Protein AF-A0A7T0PWK3-F1 (afdb_monomer_lite)

pLDDT: mean 81.36, std 13.4, range [38.75, 96.0]

Organism: NCBI:txid2744574

Secondary structure (DSSP, 8-state):
-EE--SSS--EEEEHHHHHHHHHTT----TT-EEE---SHHHHHHHHHHHHHHHTTSSS-THHHHHHHHHHHHHT-EEE---HHHHHHHHHH----EE-HHHHHHHHHHTTSSSSTHHHHHHHHHHHHHHHHHSTT----SS-TT-HHHHHHHHTTTTT-

Foldseek 3Di:
DWFAPDPDTAAEAEPVVQVVCVVVVNDPPPRYDYDYQDDPVLVVQLVVLCVLVVVVDDPPCSRVSRQLSVCVVRVTERADQDPSSVVSDVVPHPHHYYYPLLVLLLCQLVVVDVAQVVCLVVVQVVQVVCCVVPNPSRDDPDHRVCRRVVSVVCVVVSND

Radius of gyration: 16.01 Å; chains: 1; bounding box: 40×37×41 Å

Structure (mmCIF, N/CA/C/O backbone):
data_AF-A0A7T0PWK3-F1
#
_entry.id   AF-A0A7T0PWK3-F1
#
loop_
_atom_site.group_PDB
_atom_site.id
_atom_site.type_symbol
_atom_site.label_atom_id
_atom_site.label_alt_id
_atom_site.label_comp_id
_atom_site.label_asym_id
_atom_site.label_entity_id
_atom_site.label_seq_id
_atom_site.pdbx_PDB_ins_code
_atom_site.Cartn_x
_atom_site.Cartn_y
_atom_site.Cartn_z
_atom_site.occupancy
_atom_site.B_iso_or_equiv
_atom_site.auth_seq_id
_atom_site.auth_comp_id
_atom_site.auth_asym_id
_atom_site.auth_atom_id
_atom_site.pdbx_PDB_model_num
ATOM 1 N N . MET A 1 1 ? -2.473 4.147 0.125 1.00 49.22 1 MET A N 1
ATOM 2 C CA . MET A 1 1 ? -3.137 3.731 -1.137 1.00 49.22 1 MET A CA 1
ATOM 3 C C . MET A 1 1 ? -3.694 2.333 -0.922 1.00 49.22 1 MET A C 1
ATOM 5 O O . MET A 1 1 ? -3.054 1.583 -0.201 1.00 49.22 1 MET A O 1
ATOM 9 N N . LEU A 1 2 ? -4.858 1.981 -1.471 1.00 50.25 2 LEU A N 1
ATOM 10 C CA . LEU A 1 2 ? -5.409 0.621 -1.378 1.00 50.25 2 LEU A CA 1
ATOM 11 C C . LEU A 1 2 ? -5.433 -0.075 -2.734 1.00 50.25 2 LEU A C 1
ATOM 13 O O . LEU A 1 2 ? -5.768 0.548 -3.743 1.00 50.25 2 LEU A O 1
ATOM 17 N N . ASP A 1 3 ? -5.110 -1.366 -2.736 1.00 48.91 3 ASP A N 1
ATOM 18 C CA . ASP A 1 3 ? -5.328 -2.266 -3.870 1.00 48.91 3 ASP A CA 1
ATOM 19 C C . ASP A 1 3 ? -6.340 -3.340 -3.440 1.00 48.91 3 ASP A C 1
ATOM 21 O O . ASP A 1 3 ? -6.029 -4.244 -2.666 1.00 48.91 3 ASP A O 1
ATOM 25 N N . ALA A 1 4 ? -7.603 -3.211 -3.846 1.00 44.75 4 ALA A N 1
ATOM 26 C CA . ALA A 1 4 ? -8.622 -4.202 -3.511 1.00 44.75 4 ALA A CA 1
ATOM 27 C C . ALA A 1 4 ? -8.515 -5.406 -4.465 1.00 44.75 4 ALA A C 1
ATOM 29 O O . ALA A 1 4 ? -8.652 -5.268 -5.681 1.00 44.75 4 ALA A O 1
ATOM 30 N N . ALA A 1 5 ? -8.284 -6.611 -3.940 1.00 38.75 5 ALA A N 1
ATOM 31 C CA . ALA A 1 5 ? -8.276 -7.834 -4.739 1.00 38.75 5 ALA A CA 1
ATOM 32 C C . ALA A 1 5 ? -9.718 -8.278 -5.088 1.00 38.75 5 ALA A C 1
ATOM 34 O O . ALA A 1 5 ? -10.449 -8.715 -4.208 1.00 38.75 5 ALA A O 1
ATOM 35 N N . GLY A 1 6 ? -10.140 -8.194 -6.364 1.00 39.25 6 GLY A N 1
ATOM 36 C CA . GLY A 1 6 ? -11.484 -8.620 -6.802 1.00 39.25 6 GLY A CA 1
ATOM 37 C C . GLY A 1 6 ? -11.839 -8.297 -8.268 1.00 39.25 6 GLY A C 1
ATOM 38 O O . GLY A 1 6 ? -11.077 -7.632 -8.962 1.00 39.25 6 GLY A O 1
ATOM 39 N N . VAL A 1 7 ? -12.994 -8.789 -8.751 1.00 39.72 7 VAL A N 1
ATOM 40 C CA . VAL A 1 7 ? -13.444 -8.785 -10.174 1.00 39.72 7 VAL A CA 1
ATOM 41 C C . VAL A 1 7 ? -13.645 -7.375 -10.774 1.00 39.72 7 VAL A C 1
ATOM 43 O O . VAL A 1 7 ? -13.540 -7.205 -11.987 1.00 39.72 7 VAL A O 1
ATOM 46 N N . GLN A 1 8 ? -13.849 -6.350 -9.944 1.00 51.94 8 GLN A N 1
ATOM 47 C CA . GLN A 1 8 ? -13.629 -4.941 -10.286 1.00 51.94 8 GLN A CA 1
ATOM 48 C C . GLN A 1 8 ? -12.667 -4.369 -9.247 1.00 51.94 8 GLN A C 1
ATOM 50 O O . GLN A 1 8 ? -13.023 -4.266 -8.075 1.00 51.94 8 GLN A O 1
ATOM 55 N N . ARG A 1 9 ? -11.436 -4.049 -9.657 1.00 65.94 9 ARG A N 1
ATOM 56 C CA . ARG A 1 9 ? -10.444 -3.449 -8.760 1.00 65.94 9 ARG A CA 1
ATOM 57 C C . ARG A 1 9 ? -10.542 -1.935 -8.795 1.00 65.94 9 ARG A C 1
ATOM 59 O O . ARG A 1 9 ? -10.561 -1.345 -9.873 1.00 65.94 9 ARG A O 1
ATOM 66 N N . GLN A 1 10 ? -10.565 -1.345 -7.609 1.00 70.25 10 GLN A N 1
ATOM 67 C CA . GLN A 1 10 ? -10.650 0.087 -7.377 1.00 70.25 10 GLN A CA 1
ATOM 68 C C . GLN A 1 10 ? -9.376 0.528 -6.654 1.00 70.25 10 GLN A C 1
ATOM 70 O O . GLN A 1 10 ? -9.000 -0.066 -5.640 1.00 70.25 10 GLN A O 1
ATOM 75 N N . HIS A 1 11 ? -8.693 1.540 -7.184 1.00 79.88 11 HIS A N 1
ATOM 76 C CA . HIS A 1 11 ? -7.592 2.182 -6.478 1.00 79.88 11 HIS A CA 1
ATOM 77 C C . HIS A 1 11 ? -8.191 3.251 -5.584 1.00 79.88 11 HIS A C 1
ATOM 79 O O . HIS A 1 11 ? -8.742 4.231 -6.076 1.00 79.88 11 HIS A O 1
ATOM 85 N N . VAL A 1 12 ? -8.112 3.042 -4.276 1.00 83.19 12 VAL A N 1
ATOM 86 C CA . VAL A 1 12 ? -8.779 3.920 -3.317 1.00 83.19 12 VAL A CA 1
ATOM 87 C C . VAL A 1 12 ? -7.760 4.706 -2.513 1.00 83.19 12 VAL A C 1
ATOM 89 O O . VAL A 1 12 ? -6.704 4.194 -2.108 1.00 83.19 12 VAL A O 1
ATOM 92 N N . LEU A 1 13 ? -8.096 5.968 -2.284 1.00 84.06 13 LEU A N 1
ATOM 93 C CA . LEU A 1 13 ? -7.369 6.867 -1.414 1.00 84.06 13 LEU A CA 1
ATOM 94 C C . LEU A 1 13 ? -8.296 7.317 -0.277 1.00 84.06 13 LEU A C 1
ATOM 96 O O . LEU A 1 13 ? -9.369 7.846 -0.557 1.00 84.06 13 LEU A O 1
ATOM 100 N N . PRO A 1 14 ? -7.911 7.145 0.997 1.00 83.62 14 PRO A N 1
ATOM 101 C CA . PRO A 1 14 ? -8.681 7.728 2.085 1.00 83.62 14 PRO A CA 1
ATOM 102 C C . PRO A 1 14 ? -8.724 9.259 1.976 1.00 83.62 14 PRO A C 1
ATOM 104 O O . PRO A 1 14 ? -7.700 9.876 1.669 1.00 83.62 14 PRO A O 1
ATOM 107 N N . SER A 1 15 ? -9.872 9.865 2.278 1.00 83.56 15 SER A N 1
ATOM 108 C CA . SER A 1 15 ? -10.086 11.323 2.333 1.00 83.56 15 SER A CA 1
ATOM 109 C C . SER A 1 15 ? -8.977 12.044 3.111 1.00 83.56 15 SER A C 1
ATOM 111 O O . SER A 1 15 ? -8.358 12.967 2.586 1.00 83.56 15 SER A O 1
ATOM 113 N N . GLY A 1 16 ? -8.622 11.545 4.300 1.00 77.56 16 GLY A N 1
ATOM 114 C CA . GLY A 1 16 ? -7.552 12.112 5.124 1.00 77.56 16 GLY A CA 1
ATOM 115 C C . GLY A 1 16 ? -6.178 12.141 4.436 1.00 77.56 16 GLY A C 1
ATOM 116 O O . GLY A 1 16 ? -5.412 13.085 4.631 1.00 77.56 16 GLY A O 1
ATOM 117 N N . VAL A 1 17 ? -5.880 11.155 3.579 1.00 80.19 17 VAL A N 1
ATOM 118 C CA . VAL A 1 17 ? -4.649 11.133 2.766 1.00 80.19 17 VAL A CA 1
ATOM 119 C C . VAL A 1 17 ? -4.767 12.089 1.578 1.00 80.19 17 VAL A C 1
ATOM 121 O O . VAL A 1 17 ? -3.801 12.771 1.246 1.00 80.19 17 VAL A O 1
ATOM 124 N N . ALA A 1 18 ? -5.940 12.180 0.945 1.00 83.44 18 ALA A N 1
ATOM 125 C CA . ALA A 1 18 ? -6.186 13.132 -0.138 1.00 83.44 18 ALA A CA 1
ATOM 126 C C . ALA A 1 18 ? -6.007 14.587 0.331 1.00 83.44 18 ALA A C 1
ATOM 128 O O . ALA A 1 18 ? -5.358 15.380 -0.348 1.00 83.44 18 ALA A O 1
ATOM 129 N N . GLU A 1 19 ? -6.507 14.919 1.522 1.00 81.69 19 GLU A N 1
ATOM 130 C CA . GLU A 1 19 ? -6.309 16.231 2.142 1.00 81.69 19 GLU A CA 1
ATOM 131 C C . GLU A 1 19 ? -4.835 16.521 2.438 1.00 81.69 19 GLU A C 1
ATOM 133 O O . GLU A 1 19 ? -4.369 17.648 2.270 1.00 81.69 19 GLU A O 1
ATOM 138 N N . GLU A 1 20 ? -4.083 15.518 2.895 1.00 80.00 20 GLU A N 1
ATOM 139 C CA . GLU A 1 20 ? -2.648 15.665 3.125 1.00 80.00 20 GLU A CA 1
ATOM 140 C C . GLU A 1 20 ? -1.888 15.914 1.819 1.00 80.00 20 GLU A C 1
ATOM 142 O O . GLU A 1 20 ? -1.053 16.818 1.756 1.00 80.00 20 GLU A O 1
ATOM 147 N N . LEU A 1 21 ? -2.219 15.176 0.760 1.00 81.56 21 LEU A N 1
ATOM 148 C CA . LEU A 1 21 ? -1.640 15.373 -0.566 1.00 81.56 21 LEU A CA 1
ATOM 149 C C . LEU A 1 21 ? -1.948 16.766 -1.130 1.00 81.56 21 LEU A C 1
ATOM 151 O O . LEU A 1 21 ? -1.032 17.416 -1.640 1.00 81.56 21 LEU A O 1
ATOM 155 N N . ASP A 1 22 ? -3.176 17.268 -0.971 1.00 83.81 22 ASP A N 1
ATOM 156 C CA . ASP A 1 22 ? -3.526 18.628 -1.399 1.00 83.81 22 ASP A CA 1
ATOM 157 C C . ASP A 1 22 ? -2.739 19.690 -0.614 1.00 83.81 22 ASP A C 1
ATOM 159 O O . ASP A 1 22 ? -2.184 20.619 -1.211 1.00 83.81 22 ASP A O 1
ATOM 163 N N . ARG A 1 23 ? -2.569 19.513 0.709 1.00 79.56 23 ARG A N 1
ATOM 164 C CA . ARG A 1 23 ? -1.701 20.381 1.532 1.00 79.56 23 ARG A CA 1
ATOM 165 C C . ARG A 1 23 ? -0.246 20.382 1.054 1.00 79.56 23 ARG A C 1
ATOM 167 O O . ARG A 1 23 ? 0.425 21.408 1.161 1.00 79.56 23 ARG A O 1
ATOM 174 N N . LEU A 1 24 ? 0.233 19.263 0.514 1.00 77.94 24 LEU A N 1
ATOM 175 C CA . LEU A 1 24 ? 1.570 19.121 -0.071 1.00 77.94 24 LEU A CA 1
ATOM 176 C C . LEU A 1 24 ? 1.650 19.583 -1.539 1.00 77.94 24 LEU A C 1
ATOM 178 O O . LEU A 1 24 ? 2.725 19.544 -2.138 1.00 77.94 24 LEU A O 1
ATOM 182 N N . GLY A 1 25 ? 0.544 20.057 -2.121 1.00 79.44 25 GLY A N 1
ATOM 183 C CA . GLY A 1 25 ? 0.480 20.577 -3.487 1.00 79.44 25 GLY A CA 1
ATOM 184 C C . GLY A 1 25 ? 0.278 19.514 -4.572 1.00 79.44 25 GLY A C 1
ATOM 185 O O . GLY A 1 25 ? 0.378 19.836 -5.758 1.00 79.44 25 GLY A O 1
ATOM 186 N N . VAL A 1 26 ? -0.024 18.268 -4.201 1.00 79.19 26 VAL A N 1
ATOM 187 C CA . VAL A 1 26 ? -0.371 17.189 -5.135 1.00 79.19 26 VAL A CA 1
ATOM 188 C C . VAL A 1 26 ? -1.874 17.235 -5.397 1.00 79.19 26 VAL A C 1
ATOM 190 O O . VAL A 1 26 ? -2.673 16.923 -4.523 1.00 79.19 26 VAL A O 1
ATOM 193 N N . ARG A 1 27 ? -2.259 17.644 -6.611 1.00 74.69 27 ARG A N 1
ATOM 194 C CA . ARG A 1 27 ? -3.669 17.893 -6.977 1.00 74.69 27 ARG A CA 1
ATOM 195 C C . ARG A 1 27 ? -4.239 16.941 -8.016 1.00 74.69 27 ARG A C 1
ATOM 197 O O . ARG A 1 27 ? -5.454 16.850 -8.152 1.00 74.69 27 ARG A O 1
ATOM 204 N N . ASP A 1 28 ? -3.374 16.271 -8.768 1.00 79.12 28 ASP A N 1
ATOM 205 C CA . ASP A 1 28 ? -3.809 15.276 -9.738 1.00 79.12 28 ASP A CA 1
ATOM 206 C C . ASP A 1 28 ? -3.900 13.912 -9.054 1.00 79.12 28 ASP A C 1
ATOM 208 O O . ASP A 1 28 ? -2.889 13.254 -8.805 1.00 79.12 28 ASP A O 1
ATOM 212 N N . LEU A 1 29 ? -5.127 13.533 -8.707 1.00 77.00 29 LEU A N 1
ATOM 213 C CA . LEU A 1 29 ? -5.466 12.234 -8.129 1.00 77.00 29 LEU A CA 1
ATOM 214 C C . LEU A 1 29 ? -6.168 11.336 -9.160 1.00 77.00 29 LEU A C 1
ATOM 216 O O . LEU A 1 29 ? -6.872 10.400 -8.784 1.00 77.00 29 LEU A O 1
ATOM 220 N N . ALA A 1 30 ? -6.021 11.623 -10.461 1.00 77.56 30 ALA A N 1
ATOM 221 C CA . ALA A 1 30 ? -6.649 10.833 -11.510 1.00 77.56 30 ALA A CA 1
ATOM 222 C C . ALA A 1 30 ? -6.281 9.346 -11.380 1.00 77.56 30 ALA A C 1
ATOM 224 O O . ALA A 1 30 ? -5.111 8.974 -11.287 1.00 77.56 30 ALA A O 1
ATOM 225 N N . GLY A 1 31 ? -7.306 8.491 -11.387 1.00 74.62 31 GLY A N 1
ATOM 226 C CA . GLY A 1 31 ? -7.148 7.050 -11.198 1.00 74.62 31 GLY A CA 1
ATOM 227 C C . GLY A 1 31 ? -7.277 6.576 -9.750 1.00 74.62 31 GLY A C 1
ATOM 228 O O . GLY A 1 31 ? -7.190 5.370 -9.543 1.00 74.62 31 GLY A O 1
ATOM 229 N N . PHE A 1 32 ? -7.525 7.472 -8.788 1.00 81.25 32 PHE A N 1
ATOM 230 C CA . PHE A 1 32 ? -7.946 7.123 -7.432 1.00 81.25 32 PHE A CA 1
ATOM 231 C C . PHE A 1 32 ? -9.385 7.548 -7.169 1.00 81.25 32 PHE A C 1
ATOM 233 O O . PHE A 1 32 ? -9.767 8.682 -7.456 1.00 81.25 32 PHE A O 1
ATOM 240 N N . ASP A 1 33 ? -10.147 6.667 -6.534 1.00 84.81 33 ASP A N 1
ATOM 241 C CA . ASP A 1 33 ? -11.405 7.036 -5.906 1.00 84.81 33 ASP A CA 1
ATOM 242 C C . ASP A 1 33 ? -11.130 7.460 -4.466 1.00 84.81 33 ASP A C 1
ATOM 244 O O . ASP A 1 33 ? -10.549 6.711 -3.676 1.00 84.81 33 ASP A O 1
ATOM 248 N N . VAL A 1 34 ? -11.510 8.692 -4.133 1.00 85.44 34 VAL A N 1
ATOM 249 C CA . VAL A 1 34 ? -11.379 9.204 -2.769 1.00 85.44 34 VAL A CA 1
ATOM 250 C C . VAL A 1 34 ? -12.569 8.714 -1.956 1.00 85.44 34 VAL A C 1
ATOM 252 O O . VAL A 1 34 ? -13.714 8.973 -2.322 1.00 85.44 34 VAL A O 1
ATOM 255 N N . VAL A 1 35 ? -12.296 8.000 -0.867 1.00 86.38 35 VAL A N 1
ATOM 256 C CA . VAL A 1 35 ? -13.322 7.415 0.005 1.00 86.38 35 VAL A CA 1
ATOM 257 C C . VAL A 1 35 ? -13.150 7.947 1.416 1.00 86.38 35 VAL A C 1
ATOM 259 O O . VAL A 1 35 ? -12.035 7.990 1.942 1.00 86.38 35 VAL A O 1
ATOM 262 N N . ASP A 1 36 ? -14.263 8.346 2.019 1.00 85.25 36 ASP A N 1
ATOM 263 C CA . ASP A 1 36 ? -14.313 8.810 3.398 1.00 85.25 36 ASP A CA 1
ATOM 264 C C . ASP A 1 36 ? -14.836 7.717 4.340 1.00 85.25 36 ASP A C 1
ATOM 266 O O . ASP A 1 36 ? -15.494 6.763 3.918 1.00 85.25 36 ASP A O 1
ATOM 270 N N . ILE A 1 37 ? -14.527 7.856 5.627 1.00 82.44 37 ILE A N 1
ATOM 271 C CA . ILE A 1 37 ? -15.053 7.001 6.690 1.00 82.44 37 ILE A CA 1
ATOM 272 C C . ILE A 1 37 ? -16.122 7.801 7.434 1.00 82.44 37 ILE A C 1
ATOM 274 O O . ILE A 1 37 ? -15.824 8.585 8.332 1.00 82.44 37 ILE A O 1
ATOM 278 N N . GLU A 1 38 ? -17.379 7.602 7.047 1.00 83.06 38 GLU A N 1
ATOM 279 C CA . GLU A 1 38 ? -18.507 8.389 7.566 1.00 83.06 38 GLU A CA 1
ATOM 280 C C . GLU A 1 38 ? -19.254 7.683 8.712 1.00 83.06 38 GLU A C 1
ATOM 282 O O . GLU A 1 38 ? -19.885 8.324 9.555 1.00 83.06 38 GLU A O 1
ATOM 287 N N . GLU A 1 39 ? -19.189 6.351 8.764 1.00 88.00 39 GLU A N 1
ATOM 288 C CA . GLU A 1 39 ? -19.925 5.551 9.742 1.00 88.00 39 GLU A CA 1
ATOM 289 C C . GLU A 1 39 ? -19.183 5.447 11.081 1.00 88.00 39 GLU A C 1
ATOM 291 O O . GLU A 1 39 ? -17.963 5.288 11.131 1.00 88.00 39 GLU A O 1
ATOM 296 N N . LEU A 1 40 ? -19.931 5.462 12.192 1.00 87.81 40 LEU A N 1
ATOM 297 C CA . LEU A 1 40 ? -19.369 5.401 13.549 1.00 87.81 40 LEU A CA 1
ATOM 298 C C . LEU A 1 40 ? -18.506 4.149 13.787 1.00 87.81 40 LEU A C 1
ATOM 300 O O . LEU A 1 40 ? -17.497 4.217 14.491 1.00 87.81 40 LEU A O 1
ATOM 304 N N . GLU A 1 41 ? -18.888 3.013 13.200 1.00 89.62 41 GLU A N 1
ATOM 305 C CA . GLU A 1 41 ? -18.093 1.783 13.248 1.00 89.62 41 GLU A CA 1
ATOM 306 C C . GLU A 1 41 ? -16.734 1.985 12.567 1.00 89.62 41 GLU A C 1
ATOM 308 O O . GLU A 1 41 ? -15.694 1.712 13.166 1.00 89.62 41 GLU A O 1
ATOM 313 N N . GLY A 1 42 ? -16.729 2.569 11.368 1.00 86.75 42 GLY A N 1
ATOM 314 C CA . GLY A 1 42 ? -15.502 2.908 10.655 1.00 86.75 42 GLY A CA 1
ATOM 315 C C . GLY A 1 42 ? -14.635 3.916 11.412 1.00 86.75 42 GLY A C 1
ATOM 316 O O . GLY A 1 42 ? -13.422 3.737 11.507 1.00 86.75 42 GLY A O 1
ATOM 317 N N . LEU A 1 43 ? -15.240 4.934 12.032 1.00 88.19 43 LEU A N 1
ATOM 318 C CA . LEU A 1 43 ? -14.518 5.899 12.870 1.00 88.19 43 LEU A CA 1
ATOM 319 C C . LEU A 1 43 ? -13.883 5.234 14.099 1.00 88.19 43 LEU A C 1
ATOM 321 O O . LEU A 1 43 ? -12.801 5.631 14.530 1.00 88.19 43 LEU A O 1
ATOM 325 N N . THR A 1 44 ? -14.520 4.195 14.643 1.00 92.38 44 THR A N 1
ATOM 326 C CA . THR A 1 44 ? -13.961 3.407 15.751 1.00 92.38 44 THR A CA 1
ATOM 327 C C . THR A 1 44 ? -12.751 2.593 15.291 1.00 92.38 44 THR A C 1
ATOM 329 O O . THR A 1 44 ? -11.728 2.583 15.975 1.00 92.38 44 THR A O 1
ATOM 332 N N . ILE A 1 45 ? -12.834 1.965 14.111 1.00 91.81 45 ILE A N 1
ATOM 333 C CA . ILE A 1 45 ? -11.709 1.246 13.490 1.00 91.81 45 ILE A CA 1
ATOM 334 C C . ILE A 1 45 ? -10.540 2.207 13.233 1.00 91.81 45 ILE A C 1
ATOM 336 O O . ILE A 1 45 ? -9.394 1.894 13.554 1.00 91.81 45 ILE A O 1
ATOM 340 N N . LEU A 1 46 ? -10.821 3.399 12.702 1.00 89.31 46 LEU A N 1
ATOM 341 C CA . LEU A 1 46 ? -9.811 4.429 12.478 1.00 89.31 46 LEU A CA 1
ATOM 342 C C . LEU A 1 46 ? -9.135 4.866 13.782 1.00 89.31 46 LEU A C 1
ATOM 344 O O . LEU A 1 46 ? -7.909 4.933 13.830 1.00 89.31 46 LEU A O 1
ATOM 348 N N . ALA A 1 47 ? -9.906 5.140 14.835 1.00 88.88 47 ALA A N 1
ATOM 349 C CA . ALA A 1 47 ? -9.363 5.557 16.126 1.00 88.88 47 ALA A CA 1
ATOM 350 C C . ALA A 1 47 ? -8.441 4.487 16.741 1.00 88.88 47 ALA A C 1
ATOM 352 O O . ALA A 1 47 ? -7.383 4.814 17.280 1.00 88.88 47 ALA A O 1
ATOM 353 N N . ASP A 1 48 ? -8.805 3.210 16.617 1.00 91.50 48 ASP A N 1
ATOM 354 C CA . ASP A 1 48 ? -7.982 2.084 17.069 1.00 91.50 48 ASP A CA 1
ATOM 355 C C . ASP A 1 48 ? -6.657 2.004 16.289 1.00 91.50 48 ASP A C 1
ATOM 357 O O . ASP A 1 48 ? -5.583 1.905 16.890 1.00 91.50 48 ASP A O 1
ATOM 361 N N . TRP A 1 49 ? -6.685 2.162 14.962 1.00 91.69 49 TRP A N 1
ATOM 362 C CA . TRP A 1 49 ? -5.457 2.228 14.163 1.00 91.69 49 TRP A CA 1
ATOM 363 C C . TRP A 1 49 ? -4.609 3.461 14.462 1.00 91.69 49 TRP A C 1
ATOM 365 O O . TRP A 1 49 ? -3.391 3.339 14.574 1.00 91.69 49 TRP A O 1
ATOM 375 N N . GLN A 1 50 ? -5.222 4.627 14.660 1.00 88.44 50 GLN A N 1
ATOM 376 C CA . GLN A 1 50 ? -4.512 5.841 15.067 1.00 88.44 50 GLN A CA 1
ATOM 377 C C . GLN A 1 50 ? -3.837 5.671 16.428 1.00 88.44 50 GLN A C 1
ATOM 379 O O . GLN A 1 50 ? -2.726 6.155 16.617 1.00 88.44 50 GLN A O 1
ATOM 384 N N . GLN A 1 51 ? -4.452 4.948 17.364 1.00 87.50 51 GLN A N 1
ATOM 385 C CA . GLN A 1 51 ? -3.824 4.634 18.644 1.00 87.50 51 GLN A CA 1
ATOM 386 C C . GLN A 1 51 ? -2.637 3.672 18.473 1.00 87.50 51 GLN A C 1
ATOM 388 O O . GLN A 1 51 ? -1.582 3.861 19.083 1.00 87.50 51 GLN A O 1
ATOM 393 N N . ARG A 1 52 ? -2.787 2.635 17.644 1.00 87.88 52 ARG A N 1
ATOM 394 C CA . ARG A 1 52 ? -1.746 1.616 17.418 1.00 87.88 52 ARG A CA 1
ATOM 395 C C . ARG A 1 52 ? -0.544 2.155 16.648 1.00 87.88 52 ARG A C 1
ATOM 397 O O . ARG A 1 52 ? 0.583 1.808 16.980 1.00 87.88 52 ARG A O 1
ATOM 404 N N . LEU A 1 53 ? -0.788 2.985 15.639 1.00 84.06 53 LEU A N 1
ATOM 405 C CA . LEU A 1 53 ? 0.245 3.561 14.779 1.00 84.06 53 LEU A CA 1
ATOM 406 C C . LEU A 1 53 ? 0.787 4.868 15.363 1.00 84.06 53 LEU A C 1
ATOM 408 O O . LEU A 1 53 ? 1.989 5.028 15.476 1.00 84.06 53 LEU A O 1
ATOM 412 N N . GLY A 1 54 ? -0.066 5.740 15.902 1.00 66.50 54 GLY A N 1
ATOM 413 C CA . GLY A 1 54 ? 0.359 6.986 16.552 1.00 66.50 54 GLY A CA 1
ATOM 414 C C . GLY A 1 54 ? 1.133 6.805 17.865 1.00 66.50 54 GLY A C 1
ATOM 415 O O . GLY A 1 54 ? 1.691 7.769 18.378 1.00 66.50 54 GLY A O 1
ATOM 416 N N . THR A 1 55 ? 1.202 5.591 18.424 1.00 54.44 55 THR A N 1
ATOM 417 C CA . THR A 1 55 ? 2.150 5.266 19.509 1.00 54.44 55 THR A CA 1
ATOM 418 C C . THR A 1 55 ? 3.539 4.871 18.996 1.00 54.44 55 THR A C 1
ATOM 420 O O . THR A 1 55 ? 4.468 4.778 19.799 1.00 54.44 55 THR A O 1
ATOM 423 N N . ALA A 1 56 ? 3.695 4.653 17.686 1.00 50.00 56 ALA A N 1
ATOM 424 C CA . ALA A 1 56 ? 4.948 4.280 17.041 1.00 50.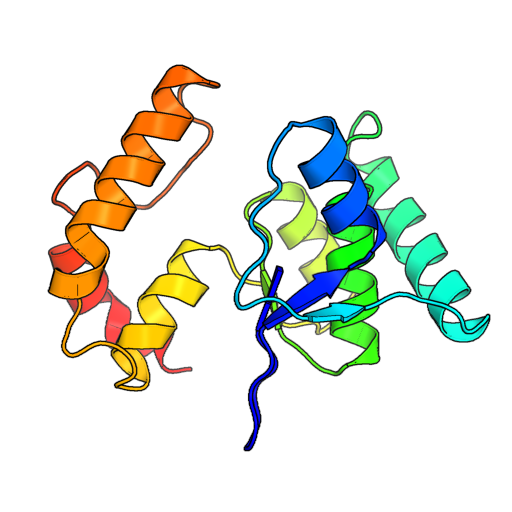00 56 ALA A CA 1
ATOM 425 C C . ALA A 1 56 ? 5.730 5.484 16.470 1.00 50.00 56 ALA A C 1
ATOM 427 O O . ALA A 1 56 ? 6.951 5.377 16.351 1.00 50.00 56 ALA A O 1
ATOM 428 N N . SER A 1 57 ? 5.097 6.634 16.183 1.00 46.88 57 SER A N 1
ATOM 429 C CA . SER A 1 57 ? 5.802 7.827 15.677 1.00 46.88 57 SER A CA 1
ATOM 430 C C . SER A 1 57 ? 5.157 9.181 16.047 1.00 46.88 57 SER A C 1
ATOM 432 O O . SER A 1 57 ? 4.018 9.253 16.508 1.00 46.88 57 SER A O 1
ATOM 434 N N . ASP A 1 58 ? 5.913 10.270 15.840 1.00 50.03 58 ASP A N 1
ATOM 435 C CA . ASP A 1 58 ? 5.681 11.668 16.258 1.00 50.03 58 ASP A CA 1
ATOM 436 C C . ASP A 1 58 ? 4.478 12.387 15.581 1.00 50.03 58 ASP A C 1
ATOM 438 O O . ASP A 1 58 ? 4.550 13.572 15.245 1.00 50.03 58 ASP A O 1
ATOM 442 N N . GLY A 1 59 ? 3.354 11.700 15.359 1.00 47.50 59 GLY A N 1
ATOM 443 C CA . GLY A 1 59 ? 2.134 12.277 14.776 1.00 47.50 59 GLY A CA 1
ATOM 444 C C . GLY A 1 59 ? 2.087 12.295 13.242 1.00 47.50 59 GLY A C 1
ATOM 445 O O . GLY A 1 59 ? 1.218 12.956 12.676 1.00 47.50 59 GLY A O 1
ATOM 446 N N . ARG A 1 60 ? 2.992 11.567 12.567 1.00 52.53 60 ARG A N 1
ATOM 447 C CA . ARG A 1 60 ? 3.013 11.394 11.098 1.00 52.53 60 ARG A CA 1
ATOM 448 C C . ARG A 1 60 ? 2.150 10.237 10.579 1.00 52.53 60 ARG A C 1
ATOM 450 O O . ARG A 1 60 ? 1.807 10.237 9.403 1.00 52.53 60 ARG A O 1
ATOM 457 N N . ASP A 1 61 ? 1.715 9.319 11.437 1.00 65.56 61 ASP A N 1
ATOM 458 C CA . ASP A 1 61 ? 1.117 8.048 10.983 1.00 65.56 61 ASP A CA 1
ATOM 459 C C . ASP A 1 61 ? -0.407 8.124 10.768 1.00 65.56 61 ASP A C 1
ATOM 461 O O . ASP A 1 61 ? -1.093 7.108 10.634 1.00 65.56 61 ASP A O 1
ATOM 465 N N . GLY A 1 62 ? -0.969 9.338 10.723 1.00 75.31 62 GLY A N 1
ATOM 466 C CA . GLY A 1 62 ? -2.397 9.549 10.481 1.00 75.31 62 GLY A CA 1
ATOM 467 C C . GLY A 1 62 ? -2.834 8.968 9.136 1.00 75.31 62 GLY A C 1
ATOM 468 O O . GLY A 1 62 ? -3.822 8.238 9.077 1.00 75.31 62 GLY A O 1
ATOM 469 N N . GLY A 1 63 ? -2.070 9.226 8.071 1.00 80.56 63 GLY A N 1
ATOM 470 C CA . GLY A 1 63 ? -2.357 8.689 6.740 1.00 80.56 63 GLY A CA 1
ATOM 471 C C . GLY A 1 63 ? -2.287 7.160 6.678 1.00 80.56 63 GLY A C 1
ATOM 472 O O . GLY A 1 63 ? -3.110 6.527 6.020 1.00 80.56 63 GLY A O 1
ATOM 473 N N . GLU A 1 64 ? -1.362 6.545 7.411 1.00 86.00 64 GLU A N 1
ATOM 474 C CA . GLU A 1 64 ? -1.201 5.087 7.463 1.00 86.00 64 GLU A CA 1
ATOM 475 C C . GLU A 1 64 ? -2.328 4.420 8.242 1.00 86.00 64 GLU A C 1
ATOM 477 O O . GLU A 1 64 ? -2.852 3.399 7.799 1.00 86.00 64 GLU A O 1
ATOM 482 N N . ALA A 1 65 ? -2.770 5.037 9.341 1.00 89.25 65 ALA A N 1
ATOM 483 C CA . ALA A 1 65 ? -3.941 4.586 10.083 1.00 89.25 65 ALA A CA 1
ATOM 484 C C . ALA A 1 65 ? -5.213 4.645 9.235 1.00 89.25 65 ALA A C 1
ATOM 486 O O . ALA A 1 65 ? -6.002 3.703 9.248 1.00 89.25 65 ALA A O 1
ATOM 487 N N . TRP A 1 66 ? -5.379 5.705 8.442 1.00 88.12 66 TRP A N 1
ATOM 488 C CA . TRP A 1 66 ? -6.471 5.812 7.476 1.00 88.12 66 TRP A CA 1
ATOM 489 C C . TRP A 1 66 ? -6.424 4.714 6.413 1.00 88.12 66 TRP A C 1
ATOM 491 O O . TRP A 1 66 ? -7.449 4.106 6.107 1.00 88.12 66 TRP A O 1
ATOM 501 N N . VAL A 1 67 ? -5.240 4.426 5.865 1.00 88.75 67 VAL A N 1
ATOM 502 C CA . VAL A 1 67 ? -5.064 3.338 4.895 1.00 88.75 67 VAL A CA 1
ATOM 503 C C . VAL A 1 67 ? -5.374 1.985 5.542 1.00 88.75 67 VAL A C 1
ATOM 505 O O . VAL A 1 67 ? -6.130 1.215 4.961 1.00 88.75 67 VAL A O 1
ATOM 508 N N . ALA A 1 68 ? -4.863 1.701 6.741 1.00 90.88 68 ALA A N 1
ATOM 509 C CA . ALA A 1 68 ? -5.120 0.444 7.446 1.00 90.88 68 ALA A CA 1
ATOM 510 C C . ALA A 1 68 ? -6.610 0.253 7.778 1.00 90.88 68 ALA A C 1
ATOM 512 O O . ALA A 1 68 ? -7.174 -0.808 7.504 1.00 90.88 68 ALA A O 1
ATOM 513 N N . ALA A 1 69 ? -7.264 1.296 8.297 1.00 90.81 69 ALA A N 1
ATOM 514 C CA . ALA A 1 69 ? -8.683 1.271 8.631 1.00 90.81 69 ALA A CA 1
ATOM 515 C C . ALA A 1 69 ? -9.548 0.991 7.401 1.00 90.81 69 ALA A C 1
ATOM 517 O O . ALA A 1 69 ? -10.383 0.087 7.412 1.00 90.81 69 ALA A O 1
ATOM 518 N N . LEU A 1 70 ? -9.301 1.719 6.312 1.00 89.44 70 LEU A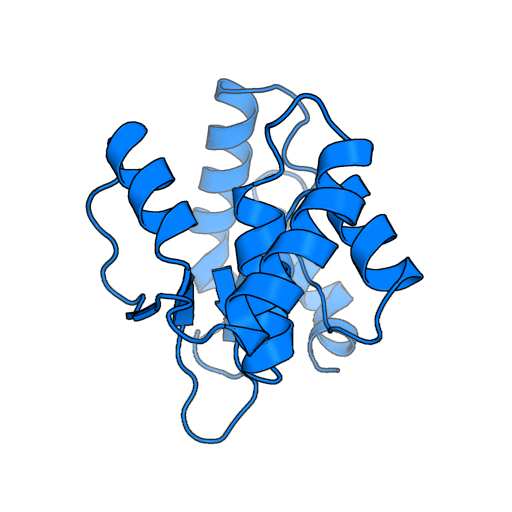 N 1
ATOM 519 C CA . LEU A 1 70 ? -10.079 1.563 5.094 1.00 89.44 70 LEU A CA 1
ATOM 520 C C . LEU A 1 70 ? -9.816 0.205 4.420 1.00 89.44 70 LEU A C 1
ATOM 522 O O . LEU A 1 70 ? -10.753 -0.434 3.946 1.00 89.44 70 LEU A O 1
ATOM 526 N N . ALA A 1 71 ? -8.574 -0.290 4.442 1.00 90.06 71 ALA A N 1
ATOM 527 C CA . ALA A 1 71 ? -8.254 -1.630 3.953 1.00 90.06 71 ALA A CA 1
ATOM 528 C C . ALA A 1 71 ? -9.016 -2.711 4.734 1.00 90.06 71 ALA A C 1
ATOM 530 O O . ALA A 1 71 ? -9.579 -3.623 4.130 1.00 90.06 71 ALA A O 1
ATOM 531 N N . GLN A 1 72 ? -9.075 -2.582 6.063 1.00 91.31 72 GLN A N 1
ATOM 532 C CA . GLN A 1 72 ? -9.812 -3.499 6.927 1.00 91.31 72 GLN A CA 1
ATOM 533 C C . GLN A 1 72 ? -11.317 -3.467 6.638 1.00 91.31 72 GLN A C 1
ATOM 535 O O . GLN A 1 72 ? -11.930 -4.525 6.526 1.00 91.31 72 GLN A O 1
ATOM 540 N N . MET A 1 73 ? -11.905 -2.279 6.478 1.00 89.31 73 MET A N 1
ATOM 541 C CA . MET A 1 73 ? -13.332 -2.126 6.171 1.00 89.31 73 MET A CA 1
ATOM 542 C C . MET A 1 73 ? -13.701 -2.715 4.805 1.00 89.31 73 MET A C 1
ATOM 544 O O . MET A 1 73 ? -14.758 -3.322 4.653 1.00 89.31 73 MET A O 1
ATOM 548 N N . MET A 1 74 ? -12.830 -2.549 3.808 1.00 87.50 74 MET A N 1
ATOM 549 C CA . MET A 1 74 ? -13.087 -2.983 2.432 1.00 87.50 74 MET A CA 1
ATOM 550 C C . MET A 1 74 ? -12.629 -4.419 2.137 1.00 87.50 74 MET A C 1
ATOM 552 O O . MET A 1 74 ? -12.872 -4.915 1.038 1.00 87.50 74 MET A O 1
ATOM 556 N N . GLY A 1 75 ? -11.930 -5.079 3.069 1.00 86.31 75 GLY A N 1
ATOM 557 C CA . GLY A 1 75 ? -11.253 -6.352 2.798 1.00 86.31 75 GLY A CA 1
ATOM 558 C C . GLY A 1 75 ? -10.175 -6.234 1.710 1.00 86.31 75 GLY A C 1
ATOM 559 O O . GLY A 1 75 ? -9.998 -7.150 0.907 1.00 86.31 75 GLY A O 1
ATOM 560 N N . GLY A 1 76 ? -9.507 -5.080 1.632 1.00 85.94 76 GLY A N 1
ATOM 561 C CA . GLY A 1 76 ? -8.497 -4.760 0.621 1.00 85.94 76 GLY A CA 1
ATOM 562 C C . GLY A 1 76 ? -7.057 -4.972 1.095 1.00 85.94 76 GLY A C 1
ATOM 563 O O . GLY A 1 76 ? -6.803 -5.361 2.233 1.00 85.94 76 GLY A O 1
ATOM 564 N N . VAL A 1 77 ? -6.099 -4.673 0.214 1.00 88.81 77 VAL A N 1
ATOM 565 C CA . VAL A 1 77 ? -4.667 -4.643 0.539 1.00 88.81 77 VAL A CA 1
ATOM 566 C C . VAL A 1 77 ? -4.248 -3.210 0.856 1.00 88.81 77 VAL A C 1
ATOM 568 O O . VAL A 1 77 ? -4.435 -2.302 0.041 1.00 88.81 77 VAL A O 1
ATOM 571 N N . ALA A 1 78 ? -3.637 -3.011 2.020 1.00 90.44 78 ALA A N 1
ATOM 572 C CA . ALA A 1 78 ? -3.015 -1.749 2.392 1.00 90.44 78 ALA A CA 1
ATOM 573 C C . ALA A 1 78 ? -1.680 -1.563 1.657 1.00 90.44 78 ALA A C 1
ATOM 575 O O . ALA A 1 78 ? -0.788 -2.400 1.778 1.00 90.44 78 ALA A O 1
ATOM 576 N N . ILE A 1 79 ? -1.522 -0.453 0.924 1.00 88.88 79 ILE A N 1
ATOM 577 C CA . ILE A 1 79 ? -0.238 -0.047 0.342 1.00 88.88 79 ILE A CA 1
ATOM 578 C C . ILE A 1 79 ? 0.411 1.046 1.192 1.00 88.88 79 ILE A C 1
ATOM 580 O O . ILE A 1 79 ? -0.042 2.200 1.166 1.00 88.88 79 ILE A O 1
ATOM 584 N N . ILE A 1 80 ? 1.457 0.665 1.928 1.00 87.88 80 ILE A N 1
ATOM 585 C CA . ILE A 1 80 ? 2.207 1.473 2.900 1.00 87.88 80 ILE A CA 1
ATOM 586 C C . ILE A 1 80 ? 3.701 1.179 2.695 1.00 87.88 80 ILE A C 1
ATOM 588 O O . ILE A 1 80 ? 4.075 0.034 2.517 1.00 87.88 80 ILE A O 1
ATOM 592 N N . ASP A 1 81 ? 4.575 2.188 2.670 1.00 83.31 81 ASP A N 1
ATOM 593 C CA . ASP A 1 81 ? 6.029 1.956 2.536 1.00 83.31 81 ASP A CA 1
ATOM 594 C C . ASP A 1 81 ? 6.766 1.985 3.890 1.00 83.31 81 ASP A C 1
ATOM 596 O O . ASP A 1 81 ? 7.928 1.574 3.965 1.00 83.31 81 ASP A O 1
ATOM 600 N N . ASP A 1 82 ? 6.124 2.465 4.962 1.00 83.56 82 ASP A N 1
ATOM 601 C CA . ASP A 1 82 ? 6.736 2.531 6.287 1.00 83.56 82 ASP A CA 1
ATOM 602 C C . ASP A 1 82 ? 6.828 1.152 6.956 1.00 83.56 82 ASP A C 1
ATOM 604 O O . ASP A 1 82 ? 5.858 0.401 7.099 1.00 83.56 82 ASP A O 1
ATOM 608 N N . ARG A 1 83 ? 8.042 0.815 7.397 1.00 82.44 83 ARG A N 1
ATOM 609 C CA . ARG A 1 83 ? 8.345 -0.493 7.984 1.00 82.44 83 ARG A CA 1
ATOM 610 C C . ARG A 1 83 ? 7.768 -0.657 9.392 1.00 82.44 83 ARG A C 1
ATOM 612 O O . ARG A 1 83 ? 7.460 -1.784 9.780 1.00 82.44 83 ARG A O 1
ATOM 619 N N . GLN A 1 84 ? 7.692 0.417 10.173 1.00 84.38 84 GLN A N 1
ATOM 620 C CA . GLN A 1 84 ? 7.126 0.369 11.520 1.00 84.38 84 GLN A CA 1
ATOM 621 C C . GLN A 1 84 ? 5.617 0.154 11.431 1.00 84.38 84 GLN A C 1
ATOM 623 O O . GLN A 1 84 ? 5.099 -0.737 12.102 1.00 84.38 84 GLN A O 1
ATOM 628 N N . ALA A 1 85 ? 4.949 0.862 10.523 1.00 86.75 85 ALA A N 1
ATOM 629 C CA . ALA A 1 85 ? 3.534 0.689 10.244 1.00 86.75 85 ALA A CA 1
ATOM 630 C C . ALA A 1 85 ? 3.205 -0.732 9.783 1.00 86.75 85 ALA A C 1
ATOM 632 O O . ALA A 1 85 ? 2.304 -1.363 10.335 1.00 86.75 85 ALA A O 1
ATOM 633 N N . HIS A 1 86 ? 3.997 -1.283 8.856 1.00 88.44 86 HIS A N 1
ATOM 634 C CA . HIS A 1 86 ? 3.915 -2.694 8.467 1.00 88.44 86 HIS A CA 1
ATOM 635 C C . HIS A 1 86 ? 3.970 -3.633 9.675 1.00 88.44 86 HIS A C 1
ATOM 637 O O . HIS A 1 86 ? 3.080 -4.459 9.860 1.00 88.44 86 HIS A O 1
ATOM 643 N N . ALA A 1 87 ? 4.991 -3.483 10.524 1.00 88.31 87 ALA A N 1
ATOM 644 C CA . ALA A 1 87 ? 5.180 -4.352 11.681 1.00 88.31 87 ALA A CA 1
ATOM 645 C C . ALA A 1 87 ? 4.031 -4.236 12.697 1.00 88.31 87 ALA A C 1
ATOM 647 O O . ALA A 1 87 ? 3.664 -5.225 13.331 1.00 88.31 87 ALA A O 1
ATOM 648 N N . VAL A 1 88 ? 3.456 -3.041 12.863 1.00 90.56 88 VAL A N 1
ATOM 649 C CA . VAL A 1 88 ? 2.273 -2.824 13.706 1.00 90.56 88 VAL A CA 1
ATOM 650 C C . VAL A 1 88 ? 1.053 -3.521 13.100 1.00 90.56 88 VAL A C 1
ATOM 652 O O . VAL A 1 88 ? 0.371 -4.263 13.805 1.00 90.56 88 VAL A O 1
ATOM 655 N N . ILE A 1 89 ? 0.795 -3.346 11.804 1.00 90.94 89 ILE A N 1
ATOM 656 C CA . ILE A 1 89 ? -0.358 -3.949 11.120 1.00 90.94 89 ILE A CA 1
ATOM 657 C C . ILE A 1 89 ? -0.290 -5.478 11.164 1.00 90.94 89 ILE A C 1
ATOM 659 O O . ILE A 1 89 ? -1.261 -6.110 11.583 1.00 90.94 89 ILE A O 1
ATOM 663 N N . GLU A 1 90 ? 0.864 -6.061 10.833 1.00 91.00 90 GLU A N 1
ATOM 664 C CA . GLU A 1 90 ? 1.102 -7.511 10.884 1.00 91.00 90 GLU A CA 1
ATOM 665 C C . GLU A 1 90 ? 0.969 -8.078 12.305 1.00 91.00 90 GLU A C 1
ATOM 667 O O . GLU A 1 90 ? 0.551 -9.218 12.497 1.00 91.00 90 GLU A O 1
ATOM 672 N N . ARG A 1 91 ? 1.320 -7.293 13.330 1.00 91.88 91 ARG A N 1
ATOM 673 C CA . ARG A 1 91 ? 1.222 -7.725 14.730 1.00 91.88 91 ARG A CA 1
ATOM 674 C C . ARG A 1 91 ? -0.216 -7.764 15.241 1.00 91.88 91 ARG A C 1
ATOM 676 O O . ARG A 1 91 ? -0.519 -8.584 16.107 1.00 91.88 91 ARG A O 1
ATOM 683 N N . TYR A 1 92 ? -1.062 -6.843 14.787 1.00 90.69 92 TYR A N 1
ATOM 684 C CA . TYR A 1 92 ? -2.388 -6.619 15.368 1.00 90.69 92 TYR A CA 1
ATOM 685 C C . TYR A 1 92 ? -3.555 -6.979 14.439 1.00 90.69 92 TYR A C 1
ATOM 687 O O . TYR A 1 92 ? -4.710 -6.798 14.830 1.00 90.69 92 TYR A O 1
ATOM 695 N N . SER A 1 93 ? -3.287 -7.479 13.230 1.00 90.81 93 SER A N 1
ATOM 696 C CA . SER A 1 93 ? -4.319 -7.874 12.269 1.00 90.81 93 SER A CA 1
ATOM 697 C C . SER A 1 93 ? -3.812 -8.898 11.251 1.00 90.81 93 SER A C 1
ATOM 699 O O . SER A 1 93 ? -2.611 -9.063 11.065 1.00 90.81 93 SER A O 1
ATOM 701 N N . GLU A 1 94 ? -4.743 -9.538 10.544 1.00 90.75 94 GLU A N 1
ATOM 702 C CA . GLU A 1 94 ? -4.460 -10.372 9.363 1.00 90.75 94 GLU A CA 1
ATOM 703 C C . GLU A 1 94 ? -4.530 -9.563 8.054 1.00 90.75 94 GLU A C 1
ATOM 705 O O . GLU A 1 94 ? -4.635 -10.124 6.964 1.00 90.75 94 GLU A O 1
ATOM 710 N N . LEU A 1 95 ? -4.524 -8.230 8.151 1.00 90.50 95 LEU A N 1
ATOM 711 C CA . LEU A 1 95 ? -4.647 -7.349 7.003 1.00 90.50 95 LEU A CA 1
ATOM 712 C C . LEU A 1 95 ? -3.441 -7.514 6.070 1.00 90.50 95 LEU A C 1
ATOM 714 O O . LEU A 1 95 ? -2.291 -7.376 6.488 1.00 90.50 95 LEU A O 1
ATOM 718 N N . ALA A 1 96 ? -3.708 -7.754 4.787 1.00 89.62 96 ALA A N 1
ATOM 719 C CA . ALA A 1 96 ? -2.662 -7.791 3.776 1.00 89.62 96 ALA A CA 1
ATOM 720 C C . ALA A 1 96 ? -2.057 -6.392 3.606 1.00 89.62 96 ALA A C 1
ATOM 722 O O . ALA A 1 96 ? -2.759 -5.438 3.262 1.00 89.62 96 ALA A O 1
ATOM 723 N N . VAL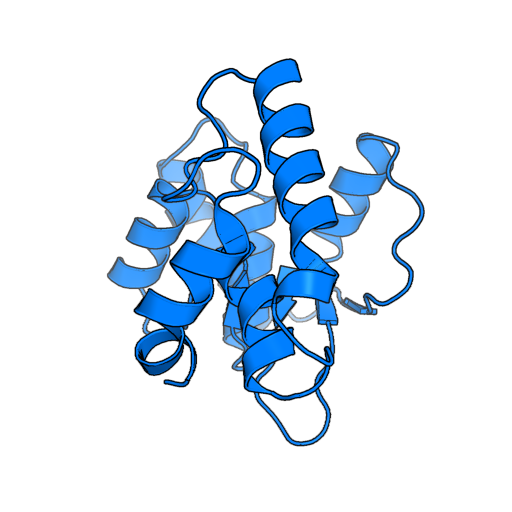 A 1 97 ? -0.749 -6.276 3.833 1.00 90.25 97 VAL A N 1
ATOM 724 C CA . VAL A 1 97 ? -0.025 -5.007 3.762 1.00 90.25 97 VAL A CA 1
ATOM 725 C C . VAL A 1 97 ? 1.238 -5.145 2.916 1.00 90.25 97 VAL A C 1
ATOM 727 O O . VAL A 1 97 ? 2.038 -6.070 3.077 1.00 90.25 97 VAL A O 1
ATOM 730 N N . HIS A 1 98 ? 1.407 -4.234 1.964 1.00 90.50 98 HIS A N 1
ATOM 731 C CA . HIS A 1 98 ? 2.461 -4.280 0.959 1.00 90.50 98 HIS A CA 1
ATOM 732 C C . HIS A 1 98 ? 3.002 -2.882 0.642 1.00 90.50 98 HIS A C 1
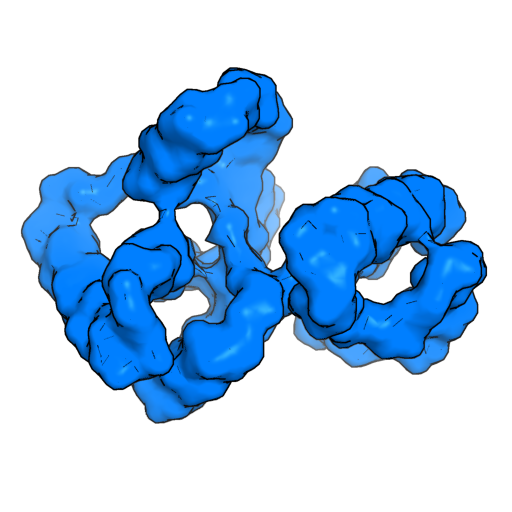ATOM 734 O O . HIS A 1 98 ? 2.304 -1.890 0.772 1.00 90.50 98 HIS A O 1
ATOM 740 N N . GLY A 1 99 ? 4.244 -2.801 0.166 1.00 88.75 99 GLY A N 1
ATOM 741 C CA . GLY A 1 99 ? 4.832 -1.539 -0.294 1.00 88.75 99 GLY A CA 1
ATOM 742 C C . GLY A 1 99 ? 4.444 -1.172 -1.726 1.00 88.75 99 GLY A C 1
ATOM 743 O O . GLY A 1 99 ? 3.945 -1.997 -2.497 1.00 88.75 99 GLY A O 1
ATOM 744 N N . VAL A 1 100 ? 4.769 0.052 -2.142 1.00 87.81 100 VAL A N 1
ATOM 745 C CA . VAL A 1 100 ? 4.499 0.549 -3.503 1.00 87.81 100 VAL A CA 1
ATOM 746 C C . VAL A 1 100 ? 5.185 -0.308 -4.572 1.00 87.81 100 VAL A C 1
ATOM 748 O O . VAL A 1 100 ? 4.624 -0.540 -5.644 1.00 87.81 100 VAL A O 1
ATOM 751 N N . LEU A 1 101 ? 6.368 -0.858 -4.277 1.00 90.44 101 LEU A N 1
ATOM 752 C CA . LEU A 1 101 ? 7.065 -1.768 -5.190 1.00 90.44 101 LEU A CA 1
ATOM 753 C C . LEU A 1 101 ? 6.236 -3.017 -5.524 1.00 90.44 101 LEU A C 1
ATOM 755 O O . LEU A 1 101 ? 6.263 -3.487 -6.666 1.00 90.44 101 LEU A O 1
ATOM 759 N N . TRP A 1 102 ? 5.503 -3.552 -4.545 1.00 90.88 102 TRP A N 1
ATOM 760 C CA . TRP A 1 102 ? 4.602 -4.678 -4.768 1.00 90.88 102 TRP A CA 1
ATOM 761 C C . TRP A 1 102 ? 3.461 -4.260 -5.696 1.00 90.88 102 TRP A C 1
ATOM 763 O O . TRP A 1 102 ? 3.262 -4.920 -6.711 1.00 90.88 102 TRP A O 1
ATOM 773 N N . ALA A 1 103 ? 2.809 -3.120 -5.439 1.00 87.94 103 ALA A N 1
ATOM 774 C CA . ALA A 1 103 ? 1.700 -2.622 -6.261 1.00 87.94 103 ALA A CA 1
ATOM 775 C C . ALA A 1 103 ? 2.103 -2.399 -7.733 1.00 87.94 103 ALA A C 1
ATOM 777 O O . ALA A 1 103 ? 1.404 -2.843 -8.647 1.00 87.94 103 ALA A O 1
ATOM 778 N N . ILE A 1 104 ? 3.269 -1.786 -7.976 1.00 89.31 104 ILE A N 1
ATOM 779 C CA . ILE A 1 104 ? 3.826 -1.603 -9.331 1.00 89.31 104 ILE A CA 1
ATOM 780 C C . ILE A 1 104 ? 4.045 -2.962 -10.004 1.00 89.31 104 ILE A C 1
ATOM 782 O O . ILE A 1 104 ? 3.629 -3.201 -11.138 1.00 89.31 104 ILE A O 1
ATOM 786 N N . SER A 1 105 ? 4.696 -3.879 -9.293 1.00 91.06 105 SER A N 1
ATOM 787 C CA . SER A 1 105 ? 5.069 -5.184 -9.841 1.00 91.06 105 SER A CA 1
ATOM 788 C C . SER A 1 105 ? 3.863 -6.081 -10.082 1.00 91.06 105 SER A C 1
ATOM 790 O O . SER A 1 105 ? 3.844 -6.858 -11.038 1.00 91.06 105 SER A O 1
ATOM 792 N N . ARG A 1 106 ? 2.819 -5.930 -9.269 1.00 88.50 106 ARG A N 1
ATOM 793 C CA . ARG A 1 106 ? 1.555 -6.632 -9.435 1.00 88.50 106 ARG A CA 1
ATOM 794 C C . ARG A 1 106 ? 0.883 -6.274 -10.761 1.00 88.50 106 ARG A C 1
ATOM 796 O O . ARG A 1 106 ? 0.341 -7.160 -11.415 1.00 88.50 106 ARG A O 1
ATOM 803 N N . GLY A 1 107 ? 1.030 -5.036 -11.240 1.00 85.75 107 GLY A N 1
ATOM 804 C CA . GLY A 1 107 ? 0.570 -4.633 -12.574 1.00 85.75 107 GLY A CA 1
ATOM 805 C C . GLY A 1 107 ? 1.181 -5.453 -13.714 1.00 85.75 107 GLY A C 1
ATOM 806 O O . GLY A 1 107 ? 0.507 -5.746 -14.700 1.00 85.75 107 GLY A O 1
ATOM 807 N N . VAL A 1 108 ? 2.429 -5.895 -13.565 1.00 89.38 108 VAL A N 1
ATOM 808 C CA . VAL A 1 108 ? 3.092 -6.765 -14.547 1.00 89.38 108 VAL A CA 1
ATOM 809 C C . VAL A 1 108 ? 2.608 -8.207 -14.419 1.00 89.38 108 VAL A C 1
ATOM 811 O O . VAL A 1 108 ? 2.273 -8.832 -15.420 1.00 89.38 108 VAL A O 1
ATOM 814 N N . VAL A 1 109 ? 2.549 -8.732 -13.190 1.00 89.44 109 VAL A N 1
ATOM 815 C CA . VAL A 1 109 ? 2.089 -10.105 -12.905 1.00 89.44 109 VAL A CA 1
ATOM 816 C C . VAL A 1 109 ? 0.678 -10.346 -13.442 1.00 89.44 109 VAL A C 1
ATOM 818 O O . VAL A 1 109 ? 0.369 -11.429 -13.930 1.00 89.44 109 VAL A O 1
ATOM 821 N N . GLU A 1 110 ? -0.166 -9.323 -13.390 1.00 86.62 110 GLU A N 1
ATOM 822 C CA . GLU A 1 110 ? -1.565 -9.389 -13.807 1.00 86.62 110 GLU A CA 1
ATOM 823 C C . GLU A 1 110 ? -1.789 -9.015 -15.275 1.00 86.62 110 GLU A C 1
ATOM 825 O O . GLU A 1 110 ? -2.930 -8.972 -15.728 1.00 86.62 110 GLU A O 1
ATOM 830 N N . GLY A 1 111 ? -0.725 -8.716 -16.026 1.00 86.31 111 GLY A N 1
ATOM 831 C CA . GLY A 1 111 ? -0.816 -8.359 -17.442 1.00 86.31 111 GLY A CA 1
ATOM 832 C C . GLY A 1 111 ? -1.391 -6.965 -17.724 1.00 86.31 111 GLY A C 1
ATOM 833 O O . GLY A 1 111 ? -1.703 -6.667 -18.875 1.00 86.31 111 GLY A O 1
ATOM 834 N N . ARG A 1 112 ? -1.509 -6.090 -16.712 1.00 83.94 112 ARG A N 1
ATOM 835 C CA . ARG A 1 112 ? -1.891 -4.672 -16.892 1.00 83.94 112 ARG A CA 1
ATOM 836 C C . ARG A 1 112 ? -0.789 -3.867 -17.577 1.00 83.94 112 ARG A C 1
ATOM 838 O O . ARG A 1 112 ? -1.067 -2.887 -18.262 1.00 83.94 112 ARG A O 1
ATOM 845 N N . ALA A 1 113 ? 0.454 -4.299 -17.406 1.00 86.56 113 ALA A N 1
ATOM 846 C CA . ALA A 1 113 ? 1.598 -3.813 -18.153 1.00 86.56 113 ALA A CA 1
ATOM 847 C C . ALA A 1 113 ?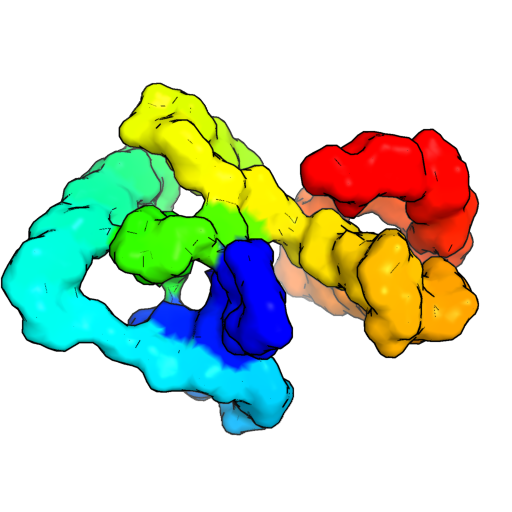 2.171 -4.940 -19.026 1.00 86.56 113 ALA A C 1
ATOM 849 O O . ALA A 1 113 ? 2.222 -6.089 -18.583 1.00 86.56 113 ALA A O 1
ATOM 850 N N . PRO A 1 114 ? 2.670 -4.628 -20.237 1.00 86.88 114 PRO A N 1
ATOM 851 C CA . PRO A 1 114 ? 3.204 -5.632 -21.162 1.00 86.88 114 PRO A CA 1
ATOM 852 C C . PRO A 1 114 ? 4.477 -6.327 -20.648 1.00 86.88 114 PRO A C 1
ATOM 854 O O . PRO A 1 114 ? 4.901 -7.333 -21.210 1.00 86.88 114 PRO A O 1
ATOM 857 N N . GLY A 1 115 ? 5.113 -5.792 -19.603 1.00 91.19 115 GLY A N 1
ATOM 858 C CA . GLY A 1 115 ? 6.301 -6.365 -18.980 1.00 91.19 115 GLY A CA 1
ATOM 859 C C . GLY A 1 115 ? 6.947 -5.409 -17.972 1.00 91.19 115 GLY A C 1
ATOM 860 O O . GLY A 1 115 ? 6.575 -4.234 -17.910 1.00 91.19 115 GLY A O 1
ATOM 861 N N . PRO A 1 116 ? 7.964 -5.864 -17.219 1.00 91.81 116 PRO A N 1
ATOM 862 C CA . PRO A 1 116 ? 8.639 -5.045 -16.205 1.00 91.81 116 PRO A CA 1
ATOM 863 C C . PRO A 1 116 ? 9.362 -3.824 -16.793 1.00 91.81 116 PRO A C 1
ATOM 865 O O . PRO A 1 116 ? 9.559 -2.819 -16.114 1.00 91.81 116 PRO A O 1
ATOM 868 N N . HIS A 1 117 ? 9.711 -3.850 -18.082 1.00 94.25 117 HIS A N 1
ATOM 869 C CA . HIS A 1 117 ? 10.291 -2.690 -18.761 1.00 94.25 117 HIS A CA 1
ATOM 870 C C . HIS A 1 117 ? 9.373 -1.462 -18.761 1.00 94.25 117 HIS A C 1
ATOM 872 O O . HIS A 1 117 ? 9.884 -0.345 -18.741 1.00 94.25 117 HIS A O 1
ATOM 878 N N . ALA A 1 118 ? 8.049 -1.652 -18.718 1.00 90.31 118 ALA A N 1
ATOM 879 C CA . ALA A 1 118 ? 7.087 -0.553 -18.686 1.00 90.31 118 ALA A CA 1
ATOM 880 C C . ALA A 1 118 ? 7.207 0.316 -17.420 1.00 90.31 118 ALA A C 1
ATOM 882 O O . ALA A 1 118 ? 6.910 1.506 -17.472 1.00 90.31 118 ALA A O 1
ATOM 883 N N . TYR A 1 119 ? 7.682 -0.252 -16.304 1.00 91.06 119 TYR A N 1
ATOM 884 C CA . TYR A 1 119 ? 7.815 0.458 -15.027 1.00 91.06 119 TYR A CA 1
ATOM 885 C C . TYR A 1 119 ? 9.257 0.781 -14.632 1.00 91.06 119 TYR A C 1
ATOM 887 O O . TYR A 1 119 ? 9.460 1.520 -13.675 1.00 91.06 119 TYR A O 1
ATOM 895 N N . SER A 1 120 ? 10.266 0.308 -15.374 1.00 91.19 120 SER A N 1
ATOM 896 C CA . SER A 1 120 ? 11.676 0.547 -15.023 1.00 91.19 120 SER A CA 1
ATOM 897 C C . SER A 1 120 ? 11.997 2.037 -14.867 1.00 91.19 120 SER A C 1
ATOM 899 O O . SER A 1 120 ? 12.609 2.429 -13.881 1.00 91.19 120 SER A O 1
ATOM 901 N N . GLY A 1 121 ? 11.532 2.876 -15.800 1.00 90.31 121 GLY A N 1
ATOM 902 C CA . GLY A 1 121 ? 11.760 4.322 -15.734 1.00 90.31 121 GLY A CA 1
ATOM 903 C C . GLY A 1 121 ? 11.027 5.003 -14.574 1.00 90.31 121 GLY A C 1
ATOM 904 O O . GLY A 1 121 ? 11.568 5.933 -13.983 1.00 90.31 121 GLY A O 1
ATOM 905 N N . LEU A 1 122 ? 9.827 4.529 -14.217 1.00 88.25 122 LEU A N 1
ATOM 906 C CA . LEU A 1 122 ? 9.098 5.003 -13.036 1.00 88.25 122 LEU A CA 1
ATOM 907 C C . LEU A 1 122 ? 9.864 4.644 -11.759 1.00 88.25 122 LEU A C 1
ATOM 909 O O . LEU A 1 122 ? 10.043 5.492 -10.888 1.00 88.25 122 LEU A O 1
ATOM 913 N N . CYS A 1 123 ? 10.356 3.409 -11.664 1.00 89.81 123 CYS A N 1
ATOM 914 C CA . CYS A 1 123 ? 11.116 2.964 -10.507 1.00 89.81 123 CYS A CA 1
ATOM 915 C C . CYS A 1 123 ? 12.389 3.798 -10.292 1.00 89.81 123 CYS A C 1
ATOM 917 O O . CYS A 1 123 ? 12.660 4.235 -9.174 1.00 89.81 123 CYS A O 1
ATOM 919 N N . ASP A 1 124 ? 13.128 4.082 -11.363 1.00 89.88 124 ASP A N 1
ATOM 920 C CA . ASP A 1 124 ? 14.333 4.914 -11.293 1.00 89.88 124 ASP A CA 1
ATOM 921 C C . ASP A 1 124 ? 14.003 6.354 -10.869 1.00 89.88 124 ASP A C 1
ATOM 923 O O . ASP A 1 124 ? 14.706 6.945 -10.047 1.00 89.88 124 ASP A O 1
ATOM 927 N N . GLN A 1 125 ? 12.891 6.909 -11.366 1.00 87.25 125 GLN A N 1
ATOM 928 C CA . GLN A 1 125 ? 12.413 8.229 -10.948 1.00 87.25 125 GLN A CA 1
ATOM 929 C C . GLN A 1 125 ? 12.044 8.269 -9.464 1.00 87.25 125 GLN A C 1
ATOM 931 O O . GLN A 1 125 ? 12.375 9.245 -8.794 1.00 87.25 125 GLN A O 1
ATOM 936 N N . MET A 1 126 ? 11.395 7.228 -8.936 1.00 85.88 126 MET A N 1
ATOM 937 C CA . MET A 1 126 ? 11.031 7.153 -7.517 1.00 85.88 126 MET A CA 1
ATOM 938 C C . MET A 1 126 ? 12.261 7.047 -6.613 1.00 85.88 126 MET A C 1
ATOM 940 O O . MET A 1 126 ? 12.340 7.777 -5.622 1.00 85.88 126 MET A O 1
ATOM 944 N N . LEU A 1 127 ? 13.238 6.211 -6.982 1.00 84.75 127 LEU A N 1
ATOM 945 C CA . LEU A 1 127 ? 14.527 6.123 -6.287 1.00 84.75 127 LEU A CA 1
ATOM 946 C C . LEU A 1 127 ? 15.226 7.493 -6.260 1.00 84.75 127 LEU A C 1
ATOM 948 O O . LEU A 1 127 ? 15.549 8.001 -5.187 1.00 84.75 127 LEU A O 1
ATOM 952 N N . GLY A 1 128 ? 15.356 8.149 -7.417 1.00 81.44 128 GLY A N 1
ATOM 953 C CA . GLY A 1 128 ? 16.022 9.452 -7.519 1.00 81.44 128 GLY A CA 1
ATOM 954 C C . GLY A 1 128 ? 15.238 10.630 -6.917 1.00 81.44 128 GLY A C 1
ATOM 955 O O . GLY A 1 128 ? 15.824 11.639 -6.524 1.00 81.44 128 GLY A O 1
ATOM 956 N N . ALA A 1 129 ? 13.906 10.567 -6.848 1.00 74.25 129 ALA A N 1
ATOM 957 C CA . ALA A 1 129 ? 13.092 11.579 -6.171 1.00 74.25 129 ALA A CA 1
ATOM 958 C C . ALA A 1 129 ? 13.250 11.491 -4.647 1.00 74.25 129 ALA A C 1
ATOM 960 O O . ALA A 1 129 ? 13.457 12.514 -3.997 1.00 74.25 129 ALA A O 1
ATOM 961 N N . ARG A 1 130 ? 13.217 10.278 -4.085 1.00 66.69 130 ARG A N 1
ATOM 962 C CA . ARG A 1 130 ? 13.360 10.051 -2.641 1.00 66.69 130 ARG A CA 1
ATOM 963 C C . ARG A 1 130 ? 14.768 10.347 -2.134 1.00 66.69 130 ARG A C 1
ATOM 965 O O . ARG A 1 130 ? 14.885 10.968 -1.084 1.00 66.69 130 ARG A O 1
ATOM 972 N N . GLU A 1 131 ? 15.815 10.020 -2.896 1.00 66.00 131 GLU A N 1
ATOM 973 C CA . GLU A 1 131 ? 17.195 10.408 -2.551 1.00 66.00 131 GLU A CA 1
ATOM 974 C C . GLU A 1 131 ? 17.373 11.925 -2.384 1.00 66.00 131 GLU A C 1
ATOM 976 O O . GLU A 1 131 ? 18.165 12.363 -1.551 1.00 66.00 131 GLU A O 1
ATOM 981 N N . ARG A 1 132 ? 16.623 12.734 -3.147 1.00 64.12 132 ARG A N 1
ATOM 982 C CA . ARG A 1 132 ? 16.686 14.203 -3.080 1.00 64.12 132 ARG A CA 1
ATOM 983 C C . ARG A 1 132 ? 15.963 14.798 -1.873 1.00 64.12 132 ARG A C 1
ATOM 985 O O . ARG A 1 132 ? 16.313 15.901 -1.464 1.00 64.12 132 ARG A O 1
ATOM 992 N N . VAL A 1 133 ? 14.957 14.106 -1.342 1.00 63.72 133 VAL A N 1
ATOM 993 C CA . VAL A 1 133 ? 14.142 14.584 -0.212 1.00 63.72 133 VAL A CA 1
ATOM 994 C C . VAL A 1 133 ? 14.702 14.072 1.111 1.00 63.72 133 VAL A C 1
ATOM 996 O O . VAL A 1 133 ? 14.885 14.848 2.043 1.00 63.72 133 VAL A O 1
ATOM 999 N N . GLU A 1 134 ? 15.009 12.778 1.185 1.00 62.81 134 GLU A N 1
ATOM 1000 C CA . GLU A 1 134 ? 15.529 12.133 2.387 1.00 62.81 134 GLU A CA 1
ATOM 1001 C C . GLU A 1 134 ? 16.429 10.947 1.990 1.00 62.81 134 GLU A C 1
ATOM 1003 O O . GLU A 1 134 ? 15.924 9.876 1.619 1.00 62.81 134 GLU A O 1
ATOM 1008 N N . PRO A 1 135 ? 17.766 11.118 2.039 1.00 54.41 135 PRO A N 1
ATOM 1009 C CA . PRO A 1 135 ? 18.719 10.081 1.656 1.00 54.41 135 PRO A CA 1
ATOM 1010 C C . PRO A 1 135 ? 18.478 8.766 2.413 1.00 54.41 135 PRO A C 1
ATOM 1012 O O . PRO A 1 135 ? 18.489 8.731 3.641 1.00 54.41 135 PRO A O 1
ATOM 1015 N N . GLY A 1 136 ? 18.277 7.665 1.680 1.00 55.28 136 GLY A N 1
ATOM 1016 C CA . GLY A 1 136 ? 18.064 6.329 2.256 1.00 55.28 136 GLY A CA 1
ATOM 1017 C C . GLY A 1 136 ? 16.631 6.011 2.714 1.00 55.28 136 GLY A C 1
ATOM 1018 O O . GLY A 1 136 ? 16.429 4.991 3.381 1.00 55.28 136 GLY A O 1
ATOM 1019 N N . SER A 1 137 ? 15.646 6.848 2.364 1.00 59.75 137 SER A N 1
ATOM 1020 C CA . SER A 1 137 ? 14.236 6.650 2.743 1.00 59.75 137 SER A CA 1
ATOM 1021 C C . SER A 1 137 ? 13.514 5.576 1.915 1.00 59.75 137 SER A C 1
ATOM 1023 O O . SER A 1 137 ? 12.770 4.777 2.479 1.00 59.75 137 SER A O 1
ATOM 1025 N N . LEU A 1 138 ? 13.759 5.485 0.601 1.00 69.62 138 LEU A N 1
ATOM 1026 C CA . LEU A 1 138 ? 13.209 4.411 -0.237 1.00 69.62 138 LEU A CA 1
ATOM 1027 C C . LEU A 1 138 ? 14.190 3.234 -0.283 1.00 69.62 138 LEU A C 1
ATOM 1029 O O . LEU A 1 138 ? 15.255 3.323 -0.888 1.00 69.62 138 LEU A O 1
ATOM 1033 N N . ARG A 1 139 ? 13.840 2.123 0.368 1.00 73.62 139 ARG A N 1
ATOM 1034 C CA . ARG A 1 139 ? 14.714 0.944 0.499 1.00 73.62 139 ARG A CA 1
ATOM 1035 C C . ARG A 1 139 ? 14.278 -0.188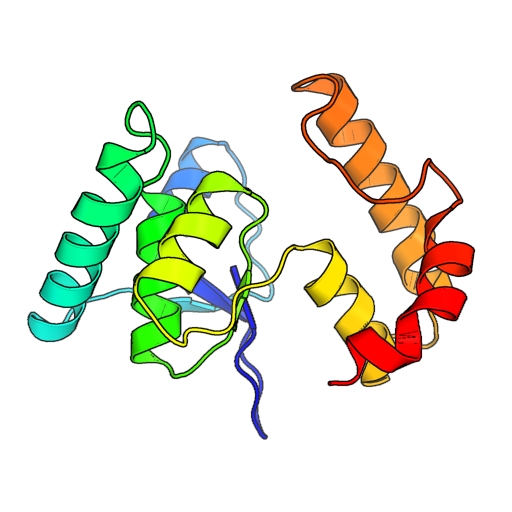 -0.412 1.00 73.62 139 ARG A C 1
ATOM 1037 O O . ARG A 1 139 ? 13.970 -1.290 0.042 1.00 73.62 139 ARG A O 1
ATOM 1044 N N . TRP A 1 140 ? 14.218 0.088 -1.706 1.00 87.12 140 TRP A N 1
ATOM 1045 C CA . TRP A 1 140 ? 13.998 -0.989 -2.659 1.00 87.12 140 TRP A CA 1
ATOM 1046 C C . TRP A 1 140 ? 15.255 -1.860 -2.782 1.00 87.12 140 TRP A C 1
ATOM 1048 O O . TRP A 1 140 ? 16.372 -1.365 -2.652 1.00 87.12 140 TRP A O 1
ATOM 1058 N N . PRO A 1 141 ? 15.101 -3.173 -3.017 1.00 89.31 141 PRO A N 1
ATOM 1059 C CA . PRO A 1 141 ? 16.204 -4.139 -3.051 1.00 89.31 141 PRO A CA 1
ATOM 1060 C C . PRO A 1 141 ? 17.015 -4.086 -4.363 1.00 89.31 141 PRO A C 1
ATOM 1062 O O . PRO A 1 141 ? 17.496 -5.115 -4.850 1.00 89.31 141 PRO A O 1
ATOM 1065 N N . PHE A 1 142 ? 17.113 -2.906 -4.975 1.00 90.94 142 PHE A N 1
ATOM 1066 C CA . PHE A 1 142 ? 17.843 -2.645 -6.208 1.00 90.94 142 PHE A CA 1
ATOM 1067 C C . PHE A 1 142 ? 18.162 -1.153 -6.363 1.00 90.94 142 PHE A C 1
ATOM 1069 O O . PHE A 1 142 ? 17.404 -0.300 -5.909 1.00 90.94 142 PHE A O 1
ATOM 1076 N N . ASP A 1 143 ? 19.250 -0.871 -7.079 1.00 89.56 143 ASP A N 1
ATOM 1077 C CA . ASP A 1 143 ? 19.624 0.475 -7.519 1.00 89.56 143 ASP A CA 1
ATOM 1078 C C . ASP A 1 143 ? 18.954 0.834 -8.856 1.00 89.56 143 ASP A C 1
ATOM 1080 O O . ASP A 1 143 ? 18.307 -0.009 -9.493 1.00 89.56 143 ASP A O 1
ATOM 1084 N N . MET A 1 144 ? 19.149 2.076 -9.315 1.00 88.50 144 MET A N 1
ATOM 1085 C CA . MET A 1 144 ? 18.665 2.538 -10.622 1.00 88.50 144 MET A CA 1
ATOM 1086 C C . MET A 1 144 ? 19.043 1.566 -11.757 1.00 88.50 144 MET A C 1
ATOM 1088 O O . MET A 1 144 ? 20.173 1.080 -11.840 1.00 88.50 144 MET A O 1
ATOM 1092 N N . GLY A 1 145 ? 18.085 1.261 -12.634 1.00 92.12 145 GLY A N 1
ATOM 1093 C CA . GLY A 1 145 ? 18.197 0.269 -13.707 1.00 92.12 145 GLY A CA 1
ATOM 1094 C C . GLY A 1 145 ? 18.062 -1.190 -13.243 1.00 92.12 145 GLY A C 1
ATOM 1095 O O . GLY A 1 145 ? 18.076 -2.112 -14.063 1.00 92.12 145 GLY A O 1
ATOM 1096 N N . GLY A 1 146 ? 17.921 -1.436 -11.938 1.00 93.62 146 GLY A N 1
ATOM 1097 C CA . GLY A 1 146 ? 17.883 -2.774 -11.349 1.00 93.62 146 GLY A CA 1
ATOM 1098 C C . GLY A 1 146 ? 16.498 -3.428 -11.293 1.00 93.62 146 GLY A C 1
ATOM 1099 O O . GLY A 1 146 ? 16.425 -4.650 -11.110 1.00 93.62 146 GLY A O 1
ATOM 1100 N N . TYR A 1 147 ? 15.416 -2.663 -11.495 1.00 94.94 147 TYR A N 1
ATOM 1101 C CA . TYR A 1 147 ? 14.033 -3.130 -11.323 1.00 94.94 147 TYR A CA 1
ATOM 1102 C C . TYR A 1 147 ? 13.726 -4.403 -12.119 1.00 94.94 147 TYR A C 1
ATOM 1104 O O . TYR A 1 147 ? 13.272 -5.392 -11.552 1.00 94.94 147 TYR A O 1
ATOM 1112 N N . VAL A 1 148 ? 14.036 -4.425 -13.418 1.00 95.94 148 VAL A N 1
ATOM 1113 C CA . VAL A 1 148 ? 13.709 -5.558 -14.303 1.00 95.94 148 VAL A CA 1
ATOM 1114 C C . VAL A 1 148 ? 14.361 -6.853 -13.817 1.00 95.94 148 VAL A C 1
ATOM 1116 O O . VAL A 1 148 ? 13.713 -7.892 -13.710 1.00 95.94 148 VAL A O 1
ATOM 1119 N N . ARG A 1 149 ? 15.651 -6.790 -13.466 1.00 96.00 149 ARG A N 1
ATOM 1120 C CA . ARG A 1 149 ? 16.397 -7.951 -12.962 1.00 96.00 149 ARG A CA 1
ATOM 1121 C C . ARG A 1 149 ? 15.872 -8.404 -11.603 1.00 96.00 149 ARG A C 1
ATOM 1123 O O . ARG A 1 149 ? 15.918 -9.593 -11.283 1.00 96.00 149 ARG A O 1
ATOM 1130 N N . TRP A 1 150 ? 15.454 -7.469 -10.757 1.00 95.62 150 TRP A N 1
ATOM 1131 C CA . TRP A 1 150 ? 14.823 -7.806 -9.490 1.00 95.62 150 TRP A CA 1
ATOM 1132 C C . TRP A 1 150 ? 13.459 -8.475 -9.709 1.00 95.62 150 TRP A C 1
ATOM 1134 O O . TRP A 1 150 ? 13.230 -9.543 -9.144 1.00 95.62 150 TRP A O 1
ATOM 1144 N N . PHE A 1 151 ? 12.612 -7.924 -10.579 1.00 94.81 151 PHE A N 1
ATOM 1145 C CA . PHE A 1 151 ? 11.287 -8.458 -10.884 1.00 94.81 151 PHE A CA 1
ATOM 1146 C C . PHE A 1 151 ? 11.362 -9.907 -11.374 1.00 94.81 151 PHE A C 1
ATOM 1148 O O . PHE A 1 151 ? 10.722 -10.783 -10.799 1.00 94.81 151 PHE A O 1
ATOM 1155 N N . GLU A 1 152 ? 12.212 -10.200 -12.363 1.00 94.94 152 GLU A N 1
ATOM 1156 C CA . GLU A 1 152 ? 12.343 -11.559 -12.914 1.00 94.94 152 GLU A CA 1
ATOM 1157 C C . GLU A 1 152 ? 12.753 -12.603 -11.866 1.00 94.94 152 GLU A C 1
ATOM 1159 O O . GLU A 1 152 ? 12.319 -13.753 -11.933 1.00 94.94 152 GLU A O 1
ATOM 1164 N N . ARG A 1 153 ? 13.548 -12.200 -10.866 1.00 94.12 153 ARG A N 1
ATOM 1165 C CA . ARG A 1 153 ? 13.955 -13.070 -9.753 1.00 94.12 153 ARG A CA 1
ATOM 1166 C C . ARG A 1 153 ? 12.848 -13.294 -8.722 1.00 94.12 153 ARG A C 1
ATOM 1168 O O . ARG A 1 153 ? 12.887 -14.304 -8.030 1.00 94.12 153 ARG A O 1
ATOM 1175 N N . ASN A 1 154 ? 11.885 -12.377 -8.611 1.00 92.31 154 ASN A N 1
ATOM 1176 C CA . ASN A 1 154 ? 10.888 -12.360 -7.533 1.00 92.31 154 ASN A CA 1
ATOM 1177 C C . ASN A 1 154 ? 9.442 -12.561 -8.014 1.00 92.31 154 ASN A C 1
ATOM 1179 O O . ASN A 1 154 ? 8.541 -12.690 -7.187 1.00 92.31 154 ASN A O 1
ATOM 1183 N N . LYS A 1 155 ? 9.198 -12.648 -9.328 1.00 89.50 155 LYS A N 1
ATOM 1184 C CA . LYS A 1 155 ? 7.849 -12.752 -9.916 1.00 89.50 155 LYS A CA 1
ATOM 1185 C C . LYS A 1 155 ? 6.998 -13.901 -9.369 1.00 89.50 155 LYS A C 1
ATOM 1187 O O . LYS A 1 155 ? 5.784 -13.767 -9.303 1.00 89.50 155 LYS A O 1
ATOM 1192 N N . ALA A 1 156 ? 7.622 -15.002 -8.944 1.00 85.12 156 ALA A N 1
ATOM 1193 C CA . ALA A 1 156 ? 6.917 -16.137 -8.348 1.00 85.12 156 ALA A CA 1
ATOM 1194 C C . ALA A 1 156 ? 6.271 -15.790 -6.994 1.00 85.12 156 ALA A C 1
ATOM 1196 O O . ALA A 1 156 ? 5.187 -16.273 -6.696 1.00 85.12 156 ALA A O 1
ATOM 1197 N N . VAL A 1 157 ? 6.916 -14.930 -6.201 1.00 83.00 157 VAL A N 1
ATOM 1198 C CA . VAL A 1 157 ? 6.434 -14.503 -4.875 1.00 83.00 157 VAL A CA 1
ATOM 1199 C C . VAL A 1 157 ? 5.453 -13.337 -4.999 1.00 83.00 157 VAL A C 1
ATOM 1201 O O . VAL A 1 157 ? 4.517 -13.230 -4.222 1.00 83.00 157 VAL A O 1
ATOM 1204 N N . LEU A 1 158 ? 5.617 -12.499 -6.026 1.00 79.75 158 LEU A N 1
ATOM 1205 C CA . LEU A 1 158 ? 4.698 -11.400 -6.346 1.00 79.75 158 LEU A CA 1
ATOM 1206 C C . LEU A 1 158 ? 3.333 -11.876 -6.867 1.00 79.75 158 LEU A C 1
ATOM 1208 O O . LEU A 1 158 ? 2.421 -11.061 -6.988 1.00 79.75 158 LEU A O 1
ATOM 1212 N N . GLY A 1 159 ? 3.230 -13.162 -7.224 1.00 68.62 159 GLY A N 1
ATOM 1213 C CA . GLY A 1 159 ? 2.037 -13.848 -7.720 1.00 68.62 159 GLY A CA 1
ATOM 1214 C C . GLY A 1 159 ? 1.055 -14.306 -6.641 1.00 68.62 159 GLY A C 1
ATOM 1215 O O . GLY A 1 159 ? -0.132 -14.436 -6.957 1.00 68.62 159 GLY A O 1
ATOM 1216 N N . GLY A 1 160 ? 1.556 -14.528 -5.422 1.00 57.69 160 GLY A N 1
ATOM 1217 C CA . GLY A 1 160 ? 0.797 -15.021 -4.270 1.00 57.69 160 GLY A CA 1
ATOM 1218 C C . GLY A 1 160 ? -0.137 -14.000 -3.647 1.00 57.69 160 GLY A C 1
ATOM 1219 O O . GLY A 1 160 ? -0.043 -12.805 -4.014 1.00 57.69 160 GLY A O 1
#

Sequence (160 aa):
MLDAAGVQRQHVLPSGVAEELDRLGVRDLAGFDVVDIEELEGLTILADWQQRLGTASDGRDGGEAWVAALAQMMGGVAIIDDRQAHAVIERYSELAVHGVLWAISRGVVEGRAPGPHAYSGLCDQMLGARERVEPGSLRWPFDMGGYVRWFERNKAVLGG